Protein AF-A0A4V1LEF2-F1 (afdb_monomer)

Structure (mmCIF, N/CA/C/O backbone):
data_AF-A0A4V1LEF2-F1
#
_entry.id   AF-A0A4V1LEF2-F1
#
loop_
_atom_site.group_PDB
_atom_site.id
_atom_site.type_symbol
_atom_site.label_atom_id
_atom_site.label_alt_id
_atom_site.label_comp_id
_atom_site.label_asym_id
_atom_site.label_entity_id
_atom_site.label_seq_id
_atom_site.pdbx_PDB_ins_code
_atom_site.Cartn_x
_atom_site.Cartn_y
_atom_site.Cartn_z
_atom_site.occupancy
_atom_site.B_iso_or_equiv
_atom_site.auth_seq_id
_atom_site.auth_comp_id
_atom_site.auth_asym_id
_atom_site.auth_atom_id
_atom_site.pdbx_PDB_model_num
ATOM 1 N N . MET A 1 1 ? 23.094 -6.445 -36.797 1.00 47.28 1 MET A N 1
ATOM 2 C CA . MET A 1 1 ? 22.478 -7.371 -35.830 1.00 47.28 1 MET A CA 1
ATOM 3 C C . MET A 1 1 ? 21.180 -6.724 -35.381 1.00 47.28 1 MET A C 1
ATOM 5 O O . MET A 1 1 ? 21.193 -5.540 -35.073 1.00 47.28 1 MET A O 1
ATOM 9 N N . ARG A 1 2 ? 20.046 -7.414 -35.548 1.00 48.59 2 ARG A N 1
ATOM 10 C CA . ARG A 1 2 ? 18.749 -6.954 -35.037 1.00 48.59 2 ARG A CA 1
ATOM 11 C C . ARG A 1 2 ? 18.621 -7.523 -33.635 1.00 48.59 2 ARG A C 1
ATOM 13 O O . ARG A 1 2 ? 18.144 -8.642 -33.486 1.00 48.59 2 ARG A O 1
ATOM 20 N N . ASP A 1 3 ? 19.048 -6.752 -32.650 1.00 50.47 3 ASP A N 1
ATOM 21 C CA . ASP A 1 3 ? 18.719 -7.036 -31.264 1.00 50.47 3 ASP A CA 1
ATOM 22 C C . ASP A 1 3 ? 17.429 -6.303 -30.937 1.00 50.47 3 ASP A C 1
ATOM 24 O O . ASP A 1 3 ? 17.265 -5.092 -31.096 1.00 50.47 3 ASP A O 1
ATOM 28 N N . SER A 1 4 ? 16.447 -7.135 -30.644 1.00 50.56 4 SER A N 1
ATOM 29 C CA . SER A 1 4 ? 15.063 -6.776 -30.448 1.00 50.56 4 SER A CA 1
ATOM 30 C C . SER A 1 4 ? 14.892 -6.222 -29.039 1.00 50.56 4 SER A C 1
ATOM 32 O O . SER A 1 4 ? 15.286 -6.872 -28.083 1.00 50.56 4 SER A O 1
ATOM 34 N N . ARG A 1 5 ? 14.231 -5.064 -28.944 1.00 55.00 5 ARG A N 1
ATOM 35 C CA . ARG A 1 5 ? 13.283 -4.689 -27.880 1.00 55.00 5 ARG A CA 1
ATOM 36 C C . ARG A 1 5 ? 13.721 -5.001 -26.438 1.00 55.00 5 ARG A C 1
ATOM 38 O O . ARG A 1 5 ? 13.316 -6.004 -25.865 1.00 55.00 5 ARG A O 1
ATOM 45 N N . GLY A 1 6 ? 14.390 -4.042 -25.815 1.00 44.28 6 GLY A N 1
ATOM 46 C CA . GLY A 1 6 ? 14.138 -3.710 -24.416 1.00 44.28 6 GLY A CA 1
ATOM 47 C C . GLY A 1 6 ? 13.636 -2.278 -24.412 1.00 44.28 6 GLY A C 1
ATOM 48 O O . GLY A 1 6 ? 14.414 -1.370 -24.685 1.00 44.28 6 GLY A O 1
ATOM 49 N N . SER A 1 7 ? 12.328 -2.090 -24.259 1.00 51.75 7 SER A N 1
ATOM 50 C CA . SER A 1 7 ? 11.704 -0.776 -24.133 1.00 51.75 7 SER A CA 1
ATOM 51 C C . SER A 1 7 ? 12.506 0.046 -23.127 1.00 51.75 7 SER A C 1
ATOM 53 O O . SER A 1 7 ? 12.714 -0.411 -22.007 1.00 51.75 7 SER A O 1
ATOM 55 N N . ALA A 1 8 ? 12.997 1.220 -23.529 1.00 49.34 8 ALA A N 1
ATOM 56 C CA . ALA A 1 8 ? 13.424 2.214 -22.561 1.00 49.34 8 ALA A CA 1
ATOM 57 C C . ALA A 1 8 ? 12.208 2.454 -21.665 1.00 49.34 8 ALA A C 1
ATOM 59 O O . ALA A 1 8 ? 11.177 2.921 -22.154 1.00 49.34 8 ALA A O 1
ATOM 60 N N . ASP A 1 9 ? 12.293 2.009 -20.416 1.00 52.34 9 ASP A N 1
ATOM 61 C CA . ASP A 1 9 ? 11.229 2.117 -19.430 1.00 52.34 9 ASP A CA 1
ATOM 62 C C . ASP A 1 9 ? 11.087 3.606 -19.080 1.00 52.34 9 ASP A C 1
ATOM 64 O O . ASP A 1 9 ? 11.665 4.123 -18.135 1.00 52.34 9 ASP A O 1
ATOM 68 N N . SER A 1 10 ? 10.418 4.355 -19.957 1.00 50.03 10 SER A N 1
ATOM 69 C CA . SER A 1 10 ? 9.911 5.705 -19.692 1.00 50.03 10 SER A CA 1
ATOM 70 C C . SER A 1 10 ? 8.533 5.630 -19.028 1.00 50.03 10 SER A C 1
ATOM 72 O O . SER A 1 10 ? 7.741 6.563 -19.143 1.00 50.03 10 SER A O 1
ATOM 74 N N . GLY A 1 11 ? 8.213 4.491 -18.407 1.00 54.62 11 GLY A N 1
ATOM 75 C CA . GLY A 1 11 ? 6.964 4.263 -17.706 1.00 54.62 11 GLY A CA 1
ATOM 76 C C . GLY A 1 11 ? 7.031 4.884 -16.322 1.00 54.62 11 GLY A C 1
ATOM 77 O O . GLY A 1 11 ? 7.893 4.537 -15.52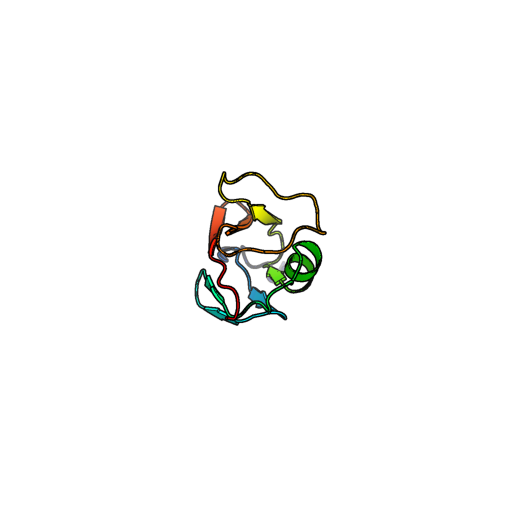4 1.00 54.62 11 GLY A O 1
ATOM 78 N N . GLU A 1 12 ? 6.118 5.805 -16.028 1.00 61.66 12 GLU A N 1
ATOM 79 C CA . GLU A 1 12 ? 5.855 6.236 -14.657 1.00 61.66 12 GLU A CA 1
ATOM 80 C C . GLU A 1 12 ? 5.681 5.002 -13.764 1.00 61.66 12 GLU A C 1
ATOM 82 O O . GLU A 1 12 ? 4.764 4.200 -13.961 1.00 61.66 12 GLU A O 1
ATOM 87 N N . HIS A 1 13 ? 6.587 4.836 -12.807 1.00 78.25 13 HIS A N 1
ATOM 88 C CA . HIS A 1 13 ? 6.580 3.698 -11.905 1.00 78.25 13 HIS A CA 1
ATOM 89 C C . HIS A 1 13 ? 5.495 3.901 -10.851 1.00 78.25 13 HIS A C 1
ATOM 91 O O . HIS A 1 13 ? 5.544 4.838 -10.053 1.00 78.25 13 HIS A O 1
ATOM 97 N N . LYS A 1 14 ? 4.489 3.030 -10.880 1.00 90.31 14 LYS A N 1
ATOM 98 C CA . LYS A 1 14 ? 3.224 3.226 -10.170 1.00 90.31 14 LYS A CA 1
ATOM 99 C C . LYS A 1 14 ? 2.693 1.932 -9.577 1.00 90.31 14 LYS A C 1
ATOM 101 O O . LYS A 1 14 ? 3.227 0.851 -9.825 1.00 90.31 14 LYS A O 1
ATOM 106 N N . ILE A 1 15 ? 1.616 2.046 -8.804 1.00 94.69 15 ILE A N 1
ATOM 107 C CA . ILE A 1 15 ? 0.774 0.892 -8.488 1.00 94.69 15 ILE A CA 1
ATOM 108 C C . ILE A 1 15 ? 0.038 0.506 -9.776 1.00 94.69 15 ILE A C 1
ATOM 110 O O . ILE A 1 15 ? -0.644 1.328 -10.385 1.00 94.69 15 ILE A O 1
ATOM 114 N N . GLU A 1 16 ? 0.196 -0.739 -10.210 1.00 93.75 16 GLU A N 1
ATOM 115 C CA . GLU A 1 16 ? -0.431 -1.266 -11.427 1.00 93.75 16 GLU A CA 1
ATOM 116 C C . GLU A 1 16 ? -1.770 -1.926 -11.127 1.00 93.75 16 GLU A C 1
ATOM 118 O O . GLU A 1 16 ? -2.708 -1.843 -11.918 1.00 93.75 16 GLU A O 1
ATOM 123 N N . SER A 1 17 ? -1.863 -2.600 -9.981 1.00 94.88 17 SER A N 1
ATOM 124 C CA . SER A 1 17 ? -3.094 -3.236 -9.529 1.00 94.88 17 SER A CA 1
ATOM 125 C C . SER A 1 17 ? -3.070 -3.515 -8.030 1.00 94.88 17 SER A C 1
ATOM 127 O O . SER A 1 17 ? -2.021 -3.496 -7.382 1.00 94.88 17 SER A O 1
ATOM 129 N N . THR A 1 18 ? -4.250 -3.793 -7.484 1.00 97.25 18 THR A N 1
ATOM 130 C CA . THR A 1 18 ? -4.435 -4.195 -6.093 1.00 97.25 18 THR A CA 1
ATOM 131 C C . THR A 1 18 ? -5.414 -5.363 -5.988 1.00 97.25 18 THR A C 1
ATOM 133 O O . THR A 1 18 ? -6.354 -5.470 -6.776 1.00 97.25 18 TH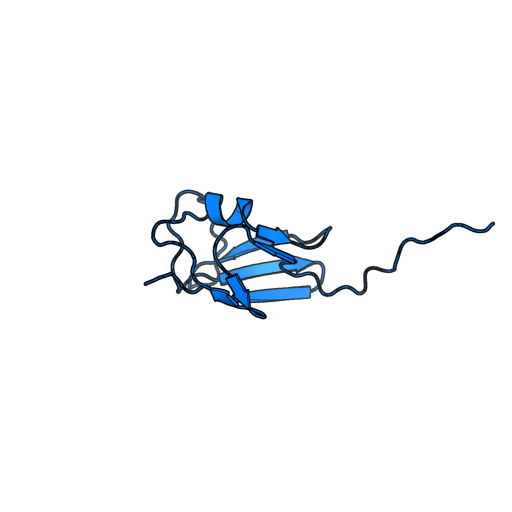R A O 1
ATOM 136 N N . LYS A 1 19 ? -5.195 -6.243 -5.007 1.00 97.56 19 LYS A N 1
ATOM 137 C CA . LYS A 1 19 ? -6.156 -7.281 -4.587 1.00 97.56 19 LYS A CA 1
ATOM 138 C C . LYS A 1 19 ? -7.043 -6.835 -3.418 1.00 9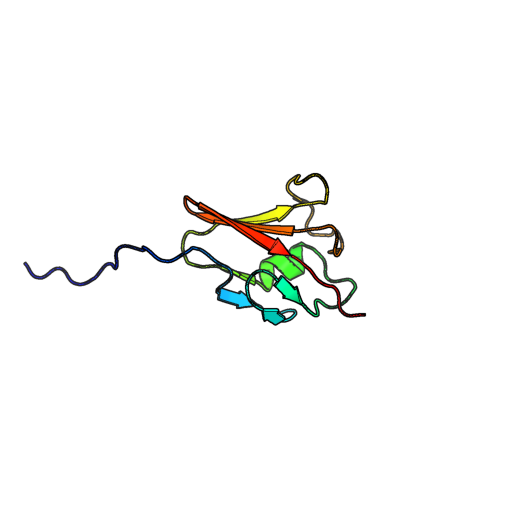7.56 19 LYS A C 1
ATOM 140 O O . LYS A 1 19 ? -7.966 -7.560 -3.058 1.00 97.56 19 LYS A O 1
ATOM 145 N N . ILE A 1 20 ? -6.745 -5.682 -2.816 1.00 95.62 20 ILE A N 1
ATOM 146 C CA . ILE A 1 20 ? -7.458 -5.107 -1.672 1.00 95.62 20 ILE A CA 1
ATOM 147 C C . ILE A 1 20 ? -7.799 -3.647 -1.984 1.00 95.62 20 ILE A C 1
ATOM 149 O O . ILE A 1 20 ? -6.914 -2.853 -2.301 1.00 95.62 20 ILE A O 1
ATOM 153 N N . GLY A 1 21 ? -9.074 -3.287 -1.861 1.00 95.56 21 GLY A N 1
ATOM 154 C CA . GLY A 1 21 ? -9.547 -1.951 -2.209 1.00 95.56 21 GLY A CA 1
ATOM 155 C C . GLY A 1 21 ? -9.621 -1.708 -3.720 1.00 95.56 21 GLY A C 1
ATOM 156 O O . GLY A 1 21 ? -9.650 -2.645 -4.519 1.00 95.56 21 GLY A O 1
ATOM 157 N N . ILE A 1 22 ? -9.675 -0.435 -4.106 1.00 96.88 22 ILE A N 1
ATOM 158 C CA . ILE A 1 22 ? -9.846 0.032 -5.485 1.00 96.88 22 ILE A CA 1
ATOM 159 C C . ILE A 1 22 ? -8.830 1.140 -5.755 1.00 96.88 22 ILE A C 1
ATOM 161 O O . ILE A 1 22 ? -8.805 2.146 -5.051 1.00 96.88 22 ILE A O 1
ATOM 165 N N . LEU A 1 23 ? -8.001 0.976 -6.786 1.00 96.56 23 LEU A N 1
ATOM 166 C CA . LEU A 1 23 ? -7.068 2.017 -7.218 1.00 96.56 23 LEU A CA 1
ATOM 167 C C . LEU A 1 23 ? -7.779 3.003 -8.155 1.00 96.56 23 LEU A C 1
ATOM 169 O O . LEU A 1 23 ? -8.186 2.632 -9.255 1.00 96.56 23 LEU A O 1
ATOM 173 N N . GLU A 1 24 ? -7.890 4.263 -7.738 1.00 96.12 24 GLU A N 1
ATOM 174 C CA . GLU A 1 24 ? -8.431 5.364 -8.537 1.00 96.12 24 GLU A CA 1
ATOM 175 C C . GLU A 1 24 ? -7.419 6.518 -8.568 1.00 96.12 24 GLU A C 1
ATOM 177 O O . GLU A 1 24 ? -7.280 7.282 -7.611 1.00 96.12 24 GLU A O 1
ATOM 182 N N . GLY A 1 25 ? -6.670 6.630 -9.670 1.00 93.56 25 GLY A N 1
ATOM 183 C CA . GLY A 1 25 ? -5.572 7.593 -9.775 1.00 93.56 25 GLY A CA 1
ATOM 184 C C . GLY A 1 25 ? -4.508 7.342 -8.703 1.00 93.56 25 GLY A C 1
ATOM 185 O O . GLY A 1 25 ? -3.976 6.239 -8.604 1.00 93.56 25 GLY A O 1
ATOM 186 N N . THR A 1 26 ? -4.218 8.356 -7.885 1.00 95.44 26 THR A N 1
ATOM 187 C CA . THR A 1 26 ? -3.288 8.279 -6.744 1.00 95.44 26 THR A CA 1
ATOM 188 C C . THR A 1 26 ? -4.004 8.046 -5.410 1.00 95.44 26 THR A C 1
ATOM 190 O O . THR A 1 26 ? -3.549 8.480 -4.356 1.00 95.44 26 THR A O 1
ATOM 193 N N . THR A 1 27 ? -5.168 7.395 -5.426 1.00 97.19 27 THR A N 1
ATOM 194 C CA . THR A 1 27 ? -5.900 7.025 -4.207 1.00 97.19 27 THR A CA 1
ATOM 195 C C . THR A 1 27 ? -6.242 5.541 -4.227 1.00 97.19 27 THR A C 1
ATOM 197 O O . THR A 1 27 ? -6.825 5.048 -5.192 1.00 97.19 27 THR A O 1
ATOM 200 N N . LEU A 1 28 ? -5.903 4.832 -3.152 1.00 97.75 28 LEU A N 1
ATOM 201 C CA . LEU A 1 28 ? -6.326 3.463 -2.897 1.00 97.75 28 LEU A CA 1
ATOM 202 C C . LEU A 1 28 ? -7.513 3.478 -1.929 1.00 97.75 28 LEU A C 1
ATOM 204 O O . LEU A 1 28 ? -7.355 3.744 -0.738 1.00 97.75 28 LEU A O 1
ATOM 208 N N . LYS A 1 29 ? -8.703 3.232 -2.473 1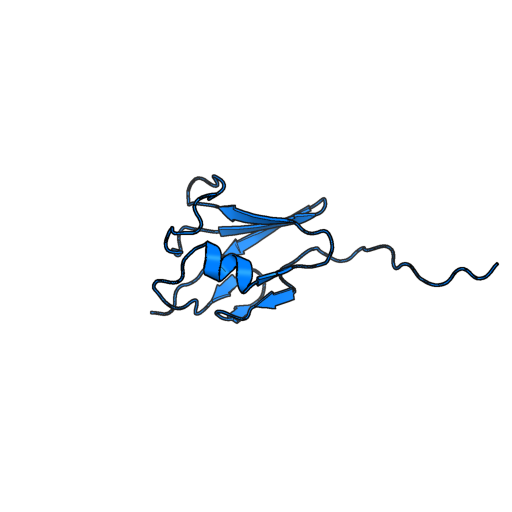.00 96.75 29 LYS A N 1
ATOM 209 C CA . LYS A 1 29 ? -9.982 3.338 -1.768 1.00 96.75 29 LYS A CA 1
ATOM 210 C C . LYS A 1 29 ? -10.488 1.999 -1.259 1.00 96.75 29 LYS A C 1
ATOM 212 O O . LYS A 1 29 ? -10.019 0.953 -1.696 1.00 96.75 29 LYS A O 1
ATOM 217 N N . ASP A 1 30 ? -11.500 2.039 -0.397 1.00 96.38 30 ASP A N 1
ATOM 218 C CA . ASP A 1 30 ? -12.255 0.876 0.086 1.00 96.38 30 ASP A CA 1
ATOM 219 C C . ASP A 1 30 ? -11.381 -0.254 0.653 1.00 96.38 30 ASP A C 1
ATOM 221 O O . ASP A 1 30 ? -11.722 -1.438 0.554 1.00 96.38 30 ASP A O 1
ATOM 225 N N . ILE A 1 31 ? -10.247 0.096 1.268 1.00 97.44 31 ILE A N 1
ATOM 226 C CA . ILE A 1 31 ? -9.428 -0.880 1.985 1.00 97.44 31 ILE A CA 1
ATOM 227 C C . ILE A 1 31 ? -10.249 -1.380 3.187 1.00 97.44 31 ILE A C 1
ATOM 229 O O . ILE A 1 31 ? -10.721 -0.557 3.973 1.00 97.44 31 ILE A O 1
ATOM 233 N N . PRO A 1 32 ? -10.456 -2.698 3.361 1.00 97.19 32 PRO A N 1
ATOM 234 C CA . PRO A 1 32 ? -11.187 -3.236 4.500 1.00 97.19 32 PRO A CA 1
ATOM 235 C C . PRO A 1 32 ? -10.568 -2.785 5.827 1.00 97.19 32 PRO A C 1
ATOM 237 O O . PRO A 1 32 ? -9.355 -2.904 6.024 1.00 97.19 32 PRO A O 1
ATOM 240 N N . ALA A 1 33 ? -11.402 -2.304 6.750 1.00 95.81 33 ALA A N 1
ATOM 241 C CA . ALA A 1 33 ? -10.962 -1.947 8.092 1.00 95.81 33 ALA A CA 1
ATOM 242 C C . ALA A 1 33 ? -10.270 -3.138 8.780 1.00 95.81 33 ALA A C 1
ATOM 244 O O . ALA A 1 33 ? -10.723 -4.279 8.680 1.00 95.81 33 ALA A O 1
ATOM 245 N N . GLY A 1 34 ? -9.165 -2.866 9.475 1.00 96.38 34 GLY A N 1
ATOM 246 C CA . GLY A 1 34 ? -8.351 -3.893 10.132 1.00 96.38 34 GLY A CA 1
ATOM 247 C C . GLY A 1 34 ? -7.298 -4.557 9.240 1.00 96.38 34 GLY A C 1
ATOM 248 O O . GLY A 1 34 ? -6.517 -5.351 9.759 1.00 96.38 34 GLY A O 1
ATOM 249 N N . THR A 1 35 ? -7.225 -4.215 7.945 1.00 97.94 35 THR A N 1
ATOM 250 C CA . THR A 1 35 ? -6.100 -4.622 7.082 1.00 97.94 35 THR A CA 1
ATOM 251 C C . THR A 1 35 ? -4.790 -4.118 7.685 1.00 97.94 35 THR A C 1
ATOM 253 O O . THR A 1 35 ? -4.674 -2.933 8.008 1.00 97.94 35 THR A O 1
ATOM 256 N N . ASN A 1 36 ? -3.798 -4.995 7.826 1.00 98.31 36 ASN A N 1
ATOM 257 C CA . ASN A 1 36 ? -2.467 -4.596 8.288 1.00 98.31 36 ASN A CA 1
ATOM 258 C C . ASN A 1 36 ? -1.520 -4.247 7.128 1.00 98.31 36 ASN A C 1
ATOM 260 O O . ASN A 1 36 ? -1.765 -4.558 5.960 1.00 98.31 36 ASN A O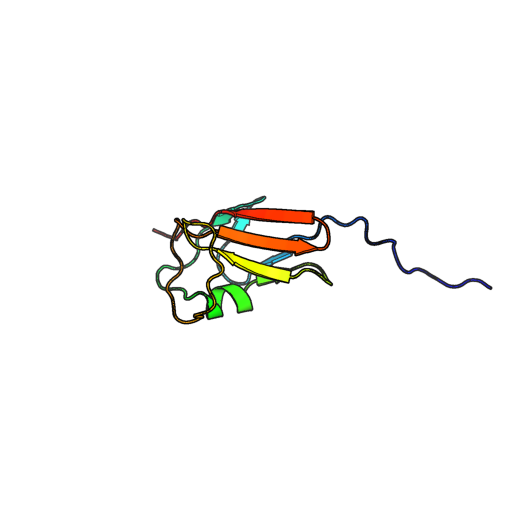 1
ATOM 264 N N . VAL A 1 37 ? -0.417 -3.577 7.457 1.00 98.00 37 VAL A N 1
ATOM 265 C CA . VAL A 1 37 ? 0.597 -3.122 6.496 1.00 98.00 37 VAL A CA 1
ATOM 266 C C . VAL A 1 37 ? 1.151 -4.282 5.662 1.00 98.00 37 VAL A C 1
ATOM 268 O O . VAL A 1 37 ? 1.322 -4.140 4.450 1.00 98.00 37 VAL A O 1
ATOM 271 N N . GLY A 1 38 ? 1.388 -5.447 6.268 1.00 98.00 38 GLY A N 1
ATOM 272 C CA . GLY A 1 38 ? 1.887 -6.627 5.565 1.00 98.00 38 GLY A CA 1
ATOM 273 C C . GLY A 1 38 ? 0.901 -7.181 4.535 1.00 98.00 38 GLY A C 1
ATOM 274 O O . GLY A 1 38 ? 1.300 -7.562 3.432 1.00 98.00 38 GLY A O 1
ATOM 275 N N . GLU A 1 39 ? -0.387 -7.222 4.870 1.00 98.19 39 GLU A N 1
ATOM 276 C CA . GLU A 1 39 ? -1.465 -7.610 3.955 1.00 98.19 39 GLU A CA 1
ATOM 277 C C . GLU A 1 39 ? -1.583 -6.628 2.792 1.00 98.19 39 GLU A C 1
ATOM 279 O O . GLU A 1 39 ? -1.637 -7.054 1.635 1.00 98.19 39 GLU A O 1
ATOM 284 N N . LEU A 1 40 ? -1.540 -5.324 3.083 1.00 97.94 40 LEU A N 1
ATOM 285 C CA . LEU A 1 40 ? -1.593 -4.281 2.066 1.00 97.94 40 LEU A CA 1
ATOM 286 C C . LEU A 1 40 ? -0.413 -4.393 1.090 1.00 97.94 40 LEU A C 1
ATOM 288 O O . LEU A 1 40 ? -0.626 -4.473 -0.118 1.00 97.94 40 LEU A O 1
ATOM 292 N N . LYS A 1 41 ? 0.824 -4.487 1.595 1.00 97.12 41 LYS A N 1
ATOM 293 C CA . LYS A 1 41 ? 2.033 -4.650 0.765 1.00 97.12 41 LYS A CA 1
ATOM 294 C C . LYS A 1 41 ? 1.926 -5.855 -0.175 1.00 97.12 41 LYS A C 1
ATOM 296 O O . LYS A 1 41 ? 2.279 -5.752 -1.344 1.00 97.12 41 LYS A O 1
ATOM 301 N N . LYS A 1 42 ? 1.411 -6.991 0.311 1.00 97.38 42 LYS A N 1
ATOM 302 C CA . LYS A 1 42 ? 1.231 -8.222 -0.487 1.00 97.38 42 LYS A CA 1
ATOM 303 C C . LYS A 1 42 ? 0.100 -8.128 -1.513 1.00 97.38 42 LYS A C 1
ATOM 305 O O . LYS A 1 42 ? 0.096 -8.884 -2.487 1.00 97.38 42 LYS A O 1
ATOM 310 N N . ALA A 1 43 ? -0.885 -7.266 -1.275 1.00 97.50 43 ALA A N 1
ATOM 311 C CA . ALA A 1 43 ? -2.008 -7.063 -2.180 1.00 97.50 43 ALA A CA 1
ATOM 312 C C . ALA A 1 43 ? -1.664 -6.147 -3.359 1.00 97.50 43 ALA A C 1
ATOM 314 O O . ALA A 1 43 ? -2.318 -6.245 -4.400 1.00 97.50 43 ALA A O 1
ATOM 315 N N . LEU A 1 44 ? -0.659 -5.284 -3.202 1.00 97.19 44 LEU A N 1
ATOM 316 C CA . LEU A 1 44 ? -0.252 -4.303 -4.198 1.00 97.19 44 LEU A CA 1
ATOM 317 C C . LEU A 1 44 ? 0.748 -4.890 -5.190 1.00 97.19 44 LEU A C 1
ATOM 319 O O . LEU A 1 44 ? 1.737 -5.519 -4.825 1.00 97.19 44 LEU A O 1
ATOM 323 N N . THR A 1 45 ? 0.484 -4.655 -6.471 1.00 95.75 45 THR A N 1
ATOM 324 C CA . THR A 1 45 ? 1.433 -4.914 -7.554 1.00 95.75 45 THR A CA 1
ATOM 325 C C . THR A 1 45 ? 1.928 -3.572 -8.064 1.00 95.75 45 THR A C 1
ATOM 327 O O . THR A 1 45 ? 1.123 -2.742 -8.485 1.00 95.75 45 THR A O 1
ATOM 330 N N . VAL A 1 46 ? 3.239 -3.356 -8.006 1.00 94.31 46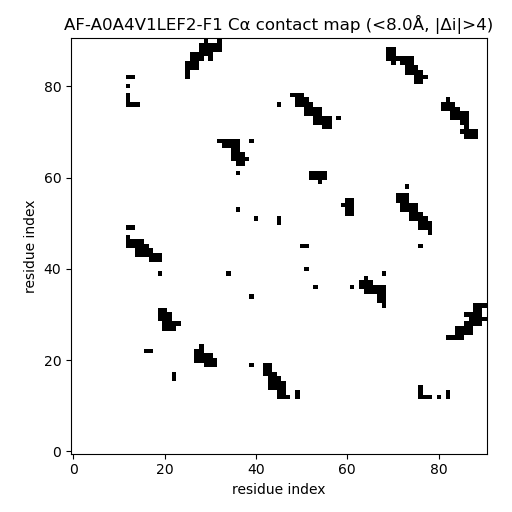 VAL A N 1
ATOM 331 C CA . VAL A 1 46 ? 3.902 -2.161 -8.540 1.00 94.31 46 VAL A CA 1
ATOM 332 C C . VAL A 1 46 ? 4.674 -2.503 -9.803 1.00 94.31 46 VAL A C 1
ATOM 334 O O . VAL A 1 46 ? 5.050 -3.659 -10.007 1.00 94.31 46 VAL A O 1
ATOM 337 N N . SER A 1 47 ? 4.925 -1.491 -10.631 1.00 91.38 47 SER A N 1
ATOM 338 C CA . SER A 1 47 ? 5.716 -1.641 -11.850 1.00 91.38 47 SER A CA 1
ATOM 339 C C . SER A 1 47 ? 7.097 -2.239 -11.569 1.00 91.38 47 SER A C 1
ATOM 341 O O . SER A 1 47 ? 7.689 -2.030 -10.507 1.00 91.38 47 SER A O 1
ATOM 343 N N . ALA A 1 48 ? 7.625 -2.986 -12.540 1.00 87.94 48 ALA A N 1
ATOM 344 C CA . ALA A 1 48 ? 8.923 -3.641 -12.418 1.00 87.94 48 ALA A CA 1
ATOM 345 C C . ALA A 1 48 ? 10.029 -2.639 -12.033 1.00 87.94 48 ALA A C 1
ATOM 347 O O . ALA A 1 48 ? 10.096 -1.527 -12.552 1.00 87.94 48 ALA A O 1
ATOM 348 N N . GLY A 1 49 ? 10.886 -3.035 -11.089 1.00 87.06 49 GLY A N 1
ATOM 349 C CA . GLY A 1 49 ? 11.972 -2.189 -10.582 1.00 87.06 49 GLY A CA 1
ATOM 350 C C . GLY A 1 49 ? 11.547 -1.113 -9.576 1.00 87.06 49 GLY A C 1
ATOM 351 O O . GLY A 1 49 ? 12.423 -0.476 -8.993 1.00 87.06 49 GLY A O 1
ATOM 352 N N . ALA A 1 50 ? 10.247 -0.937 -9.319 1.00 91.69 50 ALA A N 1
ATOM 353 C CA . ALA A 1 50 ? 9.765 -0.000 -8.315 1.00 91.69 50 ALA A CA 1
ATOM 354 C C . ALA A 1 50 ? 9.834 -0.571 -6.895 1.00 91.69 50 ALA A C 1
ATOM 356 O O . ALA A 1 50 ? 9.588 -1.754 -6.656 1.00 91.69 50 ALA A O 1
ATOM 357 N N . ASN A 1 51 ? 10.134 0.304 -5.938 1.00 92.69 51 ASN A N 1
ATOM 358 C CA . ASN A 1 51 ? 10.085 0.007 -4.515 1.00 92.69 51 ASN A CA 1
ATOM 359 C C . ASN A 1 51 ? 8.784 0.538 -3.925 1.00 92.69 51 ASN A C 1
ATOM 361 O O . ASN A 1 51 ? 8.390 1.661 -4.222 1.00 92.69 51 ASN A O 1
ATOM 365 N N . LEU A 1 52 ? 8.155 -0.251 -3.057 1.00 95.50 52 LEU A N 1
ATOM 366 C CA . LEU A 1 52 ? 6.954 0.139 -2.330 1.00 95.50 52 LEU A CA 1
ATOM 367 C C . LEU A 1 52 ? 7.275 0.337 -0.849 1.00 95.50 52 LEU A C 1
ATOM 369 O O . LEU A 1 52 ? 7.877 -0.530 -0.212 1.00 95.50 52 LEU A O 1
ATOM 373 N N . ARG A 1 53 ? 6.841 1.467 -0.296 1.00 96.44 53 ARG A N 1
ATOM 374 C CA . ARG A 1 53 ? 6.942 1.804 1.127 1.00 96.44 53 ARG A CA 1
ATOM 375 C C . ARG A 1 53 ? 5.585 2.281 1.622 1.00 96.44 53 ARG A C 1
ATOM 377 O O . ARG A 1 53 ? 4.843 2.904 0.872 1.00 96.44 53 ARG A O 1
ATOM 384 N N . ILE A 1 54 ? 5.274 1.987 2.878 1.00 97.81 54 ILE A N 1
ATOM 385 C CA . ILE A 1 54 ? 4.135 2.593 3.571 1.00 97.81 54 ILE A CA 1
ATOM 386 C C . ILE A 1 54 ? 4.717 3.592 4.557 1.00 97.81 54 ILE A C 1
ATOM 388 O O . ILE A 1 54 ? 5.657 3.252 5.278 1.00 97.81 54 ILE A O 1
ATOM 392 N N . LEU A 1 55 ? 4.201 4.810 4.531 1.00 98.12 55 LEU A N 1
ATOM 393 C CA . LEU A 1 55 ? 4.624 5.901 5.387 1.00 98.12 55 LEU A CA 1
ATOM 394 C C . LEU A 1 55 ? 3.539 6.199 6.419 1.00 98.12 55 LEU A C 1
ATOM 396 O O . LEU A 1 55 ? 2.351 6.079 6.115 1.00 98.12 55 LEU A O 1
ATOM 400 N N . ASP A 1 56 ? 3.942 6.588 7.622 1.00 97.56 56 ASP A N 1
ATOM 401 C CA . ASP A 1 56 ? 3.021 7.143 8.609 1.00 97.56 56 ASP A CA 1
ATOM 402 C C . ASP A 1 56 ? 2.705 8.625 8.332 1.00 97.56 56 ASP A C 1
ATOM 404 O O . ASP A 1 56 ? 3.150 9.213 7.342 1.00 97.56 56 ASP A O 1
ATOM 408 N N . LYS A 1 57 ? 1.945 9.249 9.237 1.00 95.50 57 LYS A N 1
ATOM 409 C CA . LYS A 1 57 ? 1.546 10.661 9.141 1.00 95.50 57 LYS A CA 1
ATOM 410 C C . LYS A 1 57 ? 2.716 11.652 9.199 1.00 95.50 57 LYS A C 1
ATOM 412 O O . LYS A 1 57 ? 2.564 12.799 8.786 1.00 95.50 57 LYS A O 1
ATOM 417 N N . GLU A 1 58 ? 3.854 11.238 9.754 1.00 96.94 58 GLU A N 1
ATOM 418 C CA . GLU A 1 58 ? 5.095 12.020 9.836 1.00 96.94 58 GLU A CA 1
ATOM 419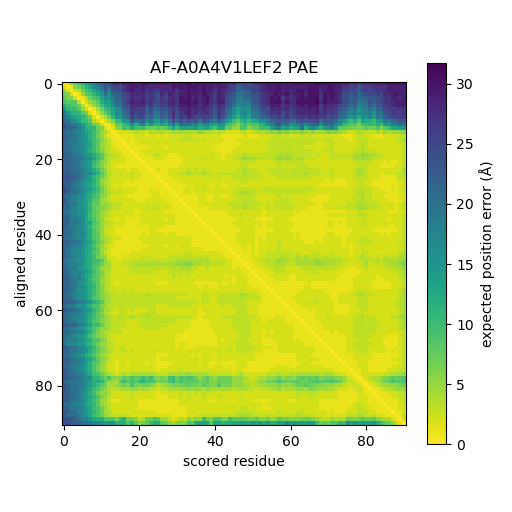 C C . GLU A 1 58 ? 6.020 11.722 8.644 1.00 96.94 58 GLU A C 1
ATOM 421 O O . GLU A 1 58 ? 7.106 12.291 8.527 1.00 96.94 58 GLU A O 1
ATOM 426 N N . ARG A 1 59 ? 5.545 10.888 7.709 1.00 95.12 59 ARG A N 1
ATOM 427 C CA . ARG A 1 59 ? 6.259 10.371 6.542 1.00 95.12 59 ARG A CA 1
ATOM 428 C C . ARG A 1 59 ? 7.452 9.480 6.895 1.00 95.12 59 ARG A C 1
ATOM 430 O O . ARG A 1 59 ? 8.378 9.341 6.091 1.00 95.12 59 ARG A O 1
ATOM 437 N N . GLU A 1 60 ? 7.422 8.828 8.055 1.00 97.38 60 GLU A N 1
ATOM 438 C CA . GLU A 1 60 ? 8.396 7.801 8.422 1.00 97.38 60 GLU A CA 1
ATOM 439 C C . GLU A 1 60 ? 7.999 6.432 7.856 1.00 97.38 60 GLU A C 1
ATOM 441 O O . GLU A 1 60 ? 6.823 6.079 7.770 1.00 97.38 60 GLU A O 1
ATOM 446 N N . VAL A 1 61 ? 8.991 5.635 7.440 1.00 97.50 61 VAL A N 1
ATOM 447 C CA . VAL A 1 61 ? 8.739 4.319 6.834 1.00 97.50 61 VAL A CA 1
ATOM 448 C C . VAL A 1 61 ? 8.269 3.327 7.893 1.00 97.50 61 VAL A C 1
ATOM 450 O O . VAL A 1 61 ? 9.016 2.963 8.802 1.00 97.50 61 VAL A O 1
ATOM 453 N N . ILE A 1 62 ? 7.069 2.784 7.697 1.00 97.62 62 ILE A N 1
ATOM 454 C CA . ILE A 1 62 ? 6.518 1.734 8.545 1.00 97.62 62 ILE A 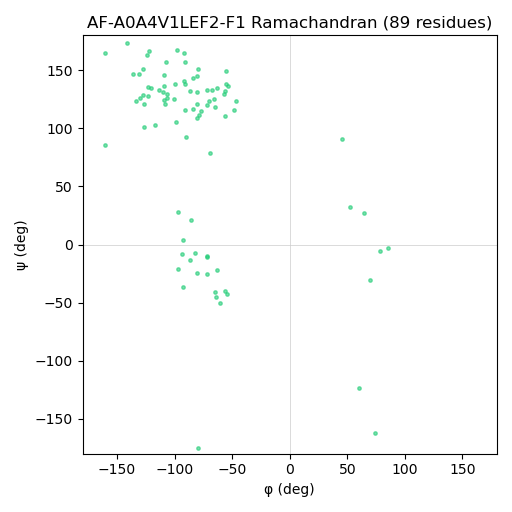CA 1
ATOM 455 C C . ILE A 1 62 ? 7.138 0.383 8.168 1.00 97.62 62 ILE A C 1
ATOM 457 O O . ILE A 1 62 ? 6.895 -0.191 7.095 1.00 97.62 62 ILE A O 1
ATOM 461 N N . THR A 1 63 ? 7.950 -0.137 9.086 1.00 96.62 63 THR A N 1
ATOM 462 C CA . THR A 1 63 ? 8.629 -1.436 8.950 1.00 96.62 63 THR A CA 1
ATOM 463 C C . THR A 1 63 ? 7.900 -2.576 9.658 1.00 96.62 63 THR A C 1
ATOM 465 O O . THR A 1 63 ? 8.089 -3.729 9.276 1.00 96.62 63 THR A O 1
ATOM 468 N N . ASP A 1 64 ? 7.042 -2.273 10.636 1.00 97.69 64 ASP A N 1
ATOM 469 C CA . ASP A 1 64 ? 6.202 -3.267 11.303 1.00 97.69 64 ASP A CA 1
ATOM 470 C C . ASP A 1 64 ? 4.966 -3.587 10.450 1.00 97.69 64 ASP A C 1
ATOM 472 O O . ASP A 1 64 ? 4.044 -2.784 10.301 1.00 97.69 64 ASP A O 1
ATOM 476 N N . ASP A 1 65 ? 4.956 -4.792 9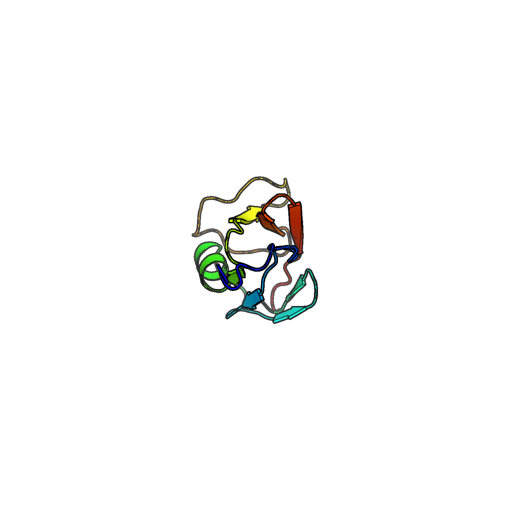.887 1.00 97.50 65 ASP A N 1
ATOM 477 C CA . ASP A 1 65 ? 3.888 -5.279 9.017 1.00 97.50 65 ASP A CA 1
ATOM 478 C C . ASP A 1 65 ? 2.581 -5.599 9.768 1.00 97.50 65 ASP A C 1
ATOM 480 O O . ASP A 1 65 ? 1.557 -5.824 9.124 1.00 97.50 65 ASP A O 1
ATOM 484 N N . THR A 1 66 ? 2.589 -5.624 11.105 1.00 97.56 66 THR A N 1
ATOM 485 C CA . THR A 1 66 ? 1.402 -5.923 11.927 1.00 97.56 66 THR A CA 1
ATOM 486 C C . THR A 1 66 ? 0.546 -4.697 12.231 1.00 97.56 66 THR A C 1
ATOM 488 O O . THR A 1 66 ? -0.603 -4.840 12.655 1.00 97.56 66 THR A O 1
ATOM 491 N N . ILE A 1 67 ? 1.073 -3.496 11.982 1.00 98.00 67 ILE A N 1
ATOM 492 C CA . ILE A 1 67 ? 0.354 -2.243 12.192 1.00 98.00 67 ILE A CA 1
ATOM 493 C C . ILE A 1 67 ? -0.868 -2.185 11.268 1.00 98.00 67 ILE A C 1
ATOM 495 O O . ILE A 1 67 ? -0.784 -2.491 10.078 1.00 98.00 67 ILE A O 1
ATOM 499 N N . VAL A 1 68 ? -2.010 -1.783 11.828 1.00 97.81 68 VAL A N 1
ATOM 500 C CA . VAL A 1 68 ? -3.253 -1.581 11.076 1.00 97.81 68 VAL A CA 1
ATOM 501 C C . VAL A 1 68 ? -3.127 -0.334 10.212 1.00 97.81 68 VAL A C 1
ATOM 503 O O . VAL A 1 68 ? -2.717 0.722 10.691 1.00 97.81 68 VAL A O 1
ATOM 506 N N . VAL A 1 69 ? -3.510 -0.458 8.945 1.00 97.56 69 VAL A N 1
ATOM 507 C CA . VAL A 1 69 ? -3.514 0.653 7.996 1.00 97.56 69 VAL A CA 1
ATOM 508 C C . VAL A 1 69 ? -4.582 1.670 8.396 1.00 97.56 69 VAL A C 1
ATOM 510 O O . VAL A 1 69 ? -5.729 1.306 8.661 1.00 97.56 69 VAL A O 1
ATOM 513 N N . THR A 1 70 ? -4.216 2.950 8.403 1.00 97.19 70 THR A N 1
ATOM 514 C CA . THR A 1 70 ? -5.131 4.068 8.661 1.00 97.19 70 THR A CA 1
ATOM 515 C C . THR A 1 70 ? -5.133 5.054 7.493 1.00 97.19 70 THR A C 1
ATOM 517 O O . THR A 1 70 ? -4.257 5.020 6.632 1.00 97.19 70 THR A O 1
ATOM 520 N N . GLU A 1 71 ? -6.114 5.956 7.464 1.00 97.06 71 GLU A N 1
ATOM 521 C CA . GLU A 1 71 ? -6.205 7.020 6.447 1.00 97.06 71 GLU A CA 1
ATOM 522 C C . GLU A 1 71 ? -5.151 8.127 6.625 1.00 97.06 71 GLU A C 1
ATOM 524 O O . GLU A 1 71 ? -4.984 8.966 5.745 1.00 97.06 71 GLU A O 1
ATOM 529 N N . GLU A 1 72 ? -4.429 8.136 7.751 1.00 96.94 72 GLU A N 1
ATOM 530 C CA . GLU A 1 72 ? -3.292 9.039 7.977 1.00 96.94 72 GLU A CA 1
ATOM 531 C C . GLU A 1 72 ? -1.988 8.512 7.348 1.00 96.94 72 GLU A C 1
ATOM 533 O O . GLU A 1 72 ? -0.980 9.215 7.363 1.00 96.94 72 GLU A O 1
ATOM 538 N N . MET A 1 73 ? -1.990 7.280 6.826 1.00 98.06 73 MET A N 1
ATOM 539 C CA . MET A 1 73 ? -0.843 6.669 6.153 1.00 98.06 73 MET A CA 1
ATOM 540 C C . MET A 1 73 ? -0.858 6.936 4.647 1.00 98.06 73 MET A C 1
ATOM 542 O O . MET A 1 73 ? -1.908 7.131 4.031 1.00 98.06 73 MET A O 1
ATOM 546 N N . GLU A 1 74 ? 0.321 6.850 4.035 1.00 97.69 74 GLU A N 1
ATOM 547 C CA . GLU A 1 74 ? 0.510 7.003 2.591 1.00 97.69 74 GLU A CA 1
ATOM 548 C C . GLU A 1 74 ? 1.277 5.808 2.011 1.00 97.69 74 GLU A C 1
ATOM 550 O O . GLU A 1 74 ? 2.104 5.186 2.680 1.00 97.69 74 GLU A O 1
ATOM 555 N N . ILE A 1 75 ? 1.026 5.480 0.743 1.00 97.62 75 ILE A N 1
ATOM 556 C CA . ILE A 1 75 ? 1.845 4.516 -0.004 1.00 97.62 75 ILE A CA 1
ATOM 557 C C . ILE A 1 75 ? 2.791 5.315 -0.888 1.00 97.62 75 ILE A C 1
ATOM 559 O O . ILE A 1 75 ? 2.348 6.114 -1.707 1.00 97.62 75 ILE A O 1
ATOM 563 N N . LEU A 1 76 ? 4.086 5.061 -0.768 1.00 96.31 76 LEU A N 1
ATOM 564 C CA . LEU A 1 76 ? 5.109 5.647 -1.617 1.00 96.31 76 LEU A CA 1
ATOM 565 C C . LEU A 1 76 ? 5.635 4.585 -2.585 1.00 96.31 76 LEU A C 1
ATOM 567 O O . LEU A 1 76 ? 6.093 3.519 -2.163 1.00 96.31 76 LEU A O 1
ATOM 571 N N . VAL A 1 77 ? 5.595 4.893 -3.881 1.00 95.50 77 VAL A N 1
ATOM 572 C CA . VAL A 1 77 ? 6.238 4.093 -4.930 1.00 95.50 77 VAL A CA 1
ATOM 573 C C . VAL A 1 77 ? 7.433 4.864 -5.483 1.00 95.50 77 VAL A C 1
ATOM 575 O O . VAL A 1 77 ? 7.285 6.002 -5.929 1.00 95.50 77 VAL A O 1
ATOM 578 N N . GLU A 1 78 ? 8.617 4.249 -5.444 1.00 90.69 78 GLU A N 1
ATOM 579 C CA . GLU A 1 78 ? 9.878 4.876 -5.853 1.00 90.69 78 GLU A CA 1
ATOM 580 C C . GLU A 1 78 ? 10.595 4.086 -6.947 1.00 90.69 78 GLU A C 1
ATOM 582 O O . GLU A 1 78 ? 10.901 2.904 -6.781 1.00 90.69 78 GLU A O 1
ATOM 587 N N . SER A 1 79 ? 10.951 4.768 -8.034 1.00 80.38 79 SER A N 1
ATOM 588 C CA . SER A 1 79 ? 11.876 4.265 -9.057 1.00 80.38 79 SER A CA 1
ATOM 589 C C . SER A 1 79 ? 12.425 5.435 -9.869 1.00 80.38 79 SER A C 1
ATOM 591 O O . SER A 1 79 ? 11.836 5.875 -10.858 1.00 80.38 79 SER A O 1
ATOM 593 N N . GLY A 1 80 ? 13.500 6.046 -9.366 1.00 78.12 80 GLY A N 1
ATOM 594 C CA . GLY A 1 80 ? 14.078 7.285 -9.908 1.00 78.12 80 GLY A CA 1
ATOM 595 C C . GLY A 1 80 ? 13.219 8.543 -9.690 1.00 78.12 80 GLY A C 1
ATOM 596 O O . GLY A 1 80 ? 13.763 9.626 -9.506 1.00 78.12 80 GLY A O 1
ATOM 597 N N . THR A 1 81 ? 11.896 8.392 -9.646 1.00 83.50 81 THR A N 1
ATOM 598 C CA . THR A 1 81 ? 10.894 9.380 -9.227 1.00 83.50 81 THR A CA 1
ATOM 599 C C . THR A 1 81 ? 10.039 8.806 -8.095 1.00 83.50 81 THR A C 1
ATOM 601 O O . THR A 1 81 ? 10.052 7.595 -7.862 1.00 83.50 81 THR A O 1
ATOM 604 N N . GLN A 1 82 ? 9.334 9.679 -7.375 1.00 90.19 82 GLN A N 1
ATOM 605 C CA . GLN A 1 82 ? 8.470 9.336 -6.246 1.00 90.19 82 GLN A CA 1
ATOM 606 C C . GLN A 1 82 ? 7.010 9.632 -6.596 1.00 90.19 82 GLN A C 1
ATOM 608 O O . GLN A 1 82 ? 6.711 10.713 -7.101 1.00 90.19 82 GLN A O 1
ATOM 613 N N . THR A 1 83 ? 6.114 8.684 -6.315 1.00 93.75 83 THR A N 1
ATOM 614 C CA . THR A 1 83 ? 4.661 8.884 -6.405 1.00 93.75 83 THR A CA 1
ATOM 615 C C . THR A 1 83 ? 4.001 8.487 -5.091 1.00 93.75 83 THR A C 1
ATOM 617 O O . THR A 1 83 ? 4.102 7.330 -4.676 1.00 93.75 83 THR A O 1
ATOM 620 N N . ASP A 1 84 ? 3.305 9.434 -4.468 1.00 95.19 84 ASP A N 1
ATOM 621 C CA . ASP A 1 84 ? 2.518 9.222 -3.254 1.00 95.19 84 ASP A CA 1
ATOM 622 C C . ASP A 1 84 ? 1.070 8.842 -3.589 1.00 95.19 84 ASP A C 1
ATOM 624 O O . ASP A 1 84 ? 0.433 9.443 -4.462 1.00 95.19 84 ASP A O 1
ATOM 628 N N . TYR A 1 85 ? 0.533 7.867 -2.858 1.00 97.38 85 TYR A N 1
ATOM 629 C CA . TYR A 1 85 ? -0.862 7.458 -2.927 1.00 97.38 85 TYR A CA 1
ATOM 630 C C . TYR A 1 85 ? -1.526 7.626 -1.570 1.00 97.38 85 TYR A C 1
ATOM 632 O O . TYR A 1 85 ? -1.010 7.178 -0.544 1.00 97.38 85 TYR A O 1
ATOM 640 N N . LYS A 1 86 ? -2.723 8.207 -1.598 1.00 97.81 86 LYS A N 1
ATOM 641 C CA . LYS A 1 86 ? -3.594 8.329 -0.431 1.00 97.81 86 LYS A CA 1
ATOM 642 C C . LYS A 1 86 ? -4.335 7.028 -0.173 1.00 97.81 86 LYS A C 1
ATOM 644 O O . LYS A 1 86 ? -4.663 6.303 -1.115 1.00 97.81 86 LYS A O 1
ATOM 649 N N . ILE A 1 87 ? -4.658 6.778 1.087 1.00 97.56 87 ILE A N 1
ATOM 650 C CA . ILE A 1 87 ? -5.465 5.640 1.517 1.00 97.56 87 ILE A CA 1
ATOM 651 C C . ILE A 1 87 ? -6.831 6.141 1.984 1.00 97.56 87 ILE A C 1
ATOM 653 O O . ILE A 1 87 ? -6.909 7.123 2.716 1.00 97.56 87 ILE A O 1
ATOM 657 N N . THR A 1 88 ? -7.900 5.446 1.591 1.00 97.31 88 THR A N 1
ATOM 658 C CA . THR A 1 88 ? -9.196 5.567 2.269 1.00 97.31 88 THR A CA 1
ATOM 659 C C . THR A 1 88 ? -9.668 4.204 2.754 1.00 97.31 88 THR A C 1
ATOM 661 O O . THR A 1 88 ? -9.598 3.199 2.034 1.00 97.31 88 THR A O 1
ATOM 664 N N . ILE A 1 89 ? -10.156 4.165 3.989 1.00 96.12 89 ILE A N 1
ATOM 665 C CA . ILE A 1 89 ? -10.631 2.935 4.623 1.00 96.12 89 ILE A CA 1
ATOM 666 C C . ILE A 1 89 ? -12.126 2.799 4.352 1.00 96.12 89 ILE A C 1
ATOM 668 O O . ILE A 1 89 ? -12.878 3.773 4.364 1.00 96.12 89 ILE A O 1
ATOM 672 N N . LYS A 1 90 ? -12.571 1.573 4.086 1.00 91.50 90 LYS A N 1
ATOM 673 C CA . LYS A 1 90 ? -13.990 1.273 3.942 1.00 91.50 90 LYS A CA 1
ATOM 674 C C . LYS A 1 90 ? -14.695 1.511 5.282 1.00 91.50 90 LYS A C 1
ATOM 676 O O . LYS A 1 90 ? -14.361 0.846 6.263 1.00 91.50 90 LYS A O 1
ATOM 681 N N . ALA A 1 91 ? -15.648 2.443 5.280 1.00 75.31 91 ALA A N 1
ATOM 682 C CA . ALA A 1 91 ? -16.530 2.737 6.410 1.00 75.31 91 ALA A CA 1
ATOM 683 C C . ALA A 1 91 ? -17.442 1.555 6.780 1.00 75.31 91 ALA A C 1
ATOM 685 O O . ALA A 1 91 ? -17.802 0.762 5.873 1.00 75.31 91 ALA A O 1
#

Nearest PDB structures (foldseek):
  4ld9-assembly1_K  TM=5.830E-01  e=1.947E+00  Saccharomyces cerevisiae S288C
  1h3f-assembly1_B  TM=4.381E-01  e=4.097E-01  Thermus thermophilus HB27
  1nob-assembly1_C  TM=3.643E-01  e=3.866E+00  Human adenovirus 12

Foldseek 3Di:
DDDDDDPPCPDDKFFPFFPAADDDPQEGEAGEFQQFQLNRVVRTDIDPQKDKFKAALVRHTDPDRNHTDDQSIWIWIDDPDIGIHTYYHRD

Solvent-accessible surface area (backbone atoms only — not comparable to full-atom values): 5390 Å² total; per-residue (Å²): 133,90,81,77,84,76,77,79,81,82,64,82,48,39,80,75,47,60,79,62,43,45,82,55,90,57,31,39,30,55,29,61,72,79,43,23,42,44,58,51,59,73,32,48,40,58,36,90,86,44,44,80,46,42,24,41,77,88,66,47,77,62,81,64,42,79,45,62,62,51,62,62,26,35,40,38,28,38,52,104,52,80,44,73,25,44,40,39,63,41,129

Organism: Clostridium tetani (NCBI:txid1513)

Mean predicted aligned error: 6.41 Å

pLDDT: mean 89.18, std 15.49, range [44.28, 98.31]

Radius of gyration: 14.76 Å; Cα contacts (8 Å, |Δi|>4): 172; chains: 1; bounding box: 39×20×48 Å

Sequence (91 aa):
MRDSRGSADSGEHKIESTKIGILEGTTLKDIPAGTNVGELKKALTVSAGANLRILDKEREVITDDTIVVTEEMEILVESGTQTDYKITIKA

Secondary structure (DSSP, 8-state):
--------------EEEESSSEEETTEEEEEPTT-BHHHHHHHEEE-TT-EEEEE-TT--B---TTSBP-TT-EEEEEESEEEEEEEEE--